Protein AF-A0A2P4SCF8-F1 (afdb_monomer_lite)

pLDDT: mean 94.87, std 7.41, range [36.19, 98.69]

InterPro domains:
  IPR018556 SPIN90/Ldb17, leucine-rich domain [PF09431] (3-110)
  IPR030125 SPIN90/Ldb17 [PTHR13357] (1-145)

Organism: Bambusicola thoracicus (NCBI:txid9083)

Sequence (149 aa):
MTTISKHSNVKTFTEKLLLLLNRGDDPVCIFKHQPQPPHSVLKFLQDIFASKDTASIFYHTDMMVLIDILVRQIADLSPGDKLRMEYLSLMHAIIRSTPYLQHQHRLSDLQGILQRILGEEEEEQQCQMDKLIILEIYKEFPEISPGTS

Secondary structure (DSSP, 8-state):
-TTGGG-TT-HHHHHHHHHHHHHT--TT--S--SSPPPPHHHHHHHHHTTSHHHHTTS-HHHHHHHHHHHHHHHHHSPTT-HHHHHHHHHHHHHHHHS-HHHH-TTHHHHHHHHHHHHT-----HHHHHHHHHHHHHHHH-TTTSPP--

Radius of gyration: 15.56 Å; chains: 1; bounding box: 49×24×41 Å

Foldseek 3Di:
DVVLLVLPPCVVVLVVLLVCLLVVDQPVQPDPDPPDDPRPSLVVLLVQLQALSSVVSQDPVSVLSLVVSLLVVLQPDDPPDQCNLSSLSSVLSCVVRDPCVVVCRCLVSLLVSLVVLCPDPDPDPSSVSSVVSSVVSCVVPVVSHDPPD

Structure (mmCIF, N/CA/C/O backbone):
data_AF-A0A2P4SCF8-F1
#
_entry.id   AF-A0A2P4SCF8-F1
#
loop_
_atom_site.group_PDB
_atom_site.id
_atom_site.type_symbol
_atom_site.label_atom_id
_atom_site.label_alt_id
_atom_site.label_comp_id
_atom_site.label_asym_id
_atom_site.label_entity_id
_atom_site.label_seq_id
_atom_site.pdbx_PDB_ins_code
_atom_site.Cartn_x
_atom_site.Cartn_y
_atom_site.Cartn_z
_atom_site.occupancy
_atom_site.B_iso_or_equiv
_atom_site.auth_seq_id
_atom_site.auth_comp_id
_atom_site.auth_asym_id
_atom_site.auth_atom_id
_atom_site.pdbx_PDB_model_num
ATOM 1 N N . MET A 1 1 ? 13.506 7.903 -9.316 1.00 91.69 1 MET A N 1
ATOM 2 C CA . MET A 1 1 ? 12.302 7.535 -10.096 1.00 91.69 1 MET A CA 1
ATOM 3 C C . MET A 1 1 ? 12.446 7.756 -11.607 1.00 91.69 1 MET A C 1
ATOM 5 O O . MET A 1 1 ? 11.960 6.924 -12.358 1.00 91.69 1 MET A O 1
ATOM 9 N N . THR A 1 2 ? 13.206 8.754 -12.082 1.00 90.19 2 THR A N 1
ATOM 10 C CA . THR A 1 2 ? 13.432 9.043 -13.524 1.00 90.19 2 THR A CA 1
ATOM 11 C C . THR A 1 2 ? 13.924 7.866 -14.379 1.00 90.19 2 THR A C 1
ATOM 13 O O . THR A 1 2 ? 13.659 7.815 -15.574 1.00 90.19 2 THR A O 1
ATOM 16 N N . THR A 1 3 ? 14.673 6.918 -13.811 1.00 91.38 3 THR A N 1
ATOM 17 C CA . THR A 1 3 ? 15.105 5.718 -14.551 1.00 91.38 3 THR A CA 1
ATOM 18 C C . THR A 1 3 ? 13.963 4.721 -14.731 1.00 91.38 3 THR A C 1
ATOM 20 O O . THR A 1 3 ? 13.835 4.131 -15.798 1.00 91.38 3 THR A O 1
ATOM 23 N N . ILE A 1 4 ? 13.115 4.564 -13.712 1.00 88.88 4 ILE A N 1
ATOM 24 C CA . ILE A 1 4 ? 11.980 3.634 -13.729 1.00 88.88 4 ILE A CA 1
ATOM 25 C C . ILE A 1 4 ? 10.945 4.072 -14.764 1.00 88.88 4 ILE A C 1
ATOM 27 O O . ILE A 1 4 ? 10.451 3.235 -15.512 1.00 88.88 4 ILE A O 1
ATOM 31 N N . SER A 1 5 ? 10.695 5.379 -14.894 1.00 88.38 5 SER A N 1
ATOM 32 C CA . SER A 1 5 ? 9.758 5.913 -15.892 1.00 88.38 5 SER A CA 1
ATOM 33 C C . SER A 1 5 ? 10.190 5.682 -17.347 1.00 88.38 5 SER A C 1
ATOM 35 O O . SER A 1 5 ? 9.385 5.862 -18.251 1.00 88.38 5 SER A O 1
ATOM 37 N N . LYS A 1 6 ? 11.427 5.227 -17.600 1.00 91.12 6 LYS A N 1
ATOM 38 C CA . LYS A 1 6 ? 11.873 4.794 -18.937 1.00 91.12 6 LYS A CA 1
ATOM 39 C C . LYS A 1 6 ? 11.444 3.367 -19.294 1.00 91.12 6 LYS A C 1
ATOM 41 O O . LYS A 1 6 ? 11.686 2.951 -20.421 1.00 91.12 6 LYS A O 1
ATOM 46 N N . HIS A 1 7 ? 10.887 2.607 -18.344 1.00 88.81 7 HIS A N 1
ATOM 47 C CA . HIS A 1 7 ? 10.345 1.248 -18.534 1.00 88.81 7 HIS A CA 1
ATOM 48 C C . HIS A 1 7 ? 11.342 0.213 -19.094 1.00 88.81 7 HIS A C 1
ATOM 50 O O . HIS A 1 7 ? 10.961 -0.861 -19.554 1.00 88.81 7 HIS A O 1
ATOM 56 N N . SER A 1 8 ? 12.644 0.492 -19.031 1.00 87.00 8 SER A N 1
ATOM 57 C CA . SER A 1 8 ? 13.676 -0.412 -19.545 1.00 87.00 8 SER A CA 1
ATOM 58 C C . SER A 1 8 ? 14.007 -1.502 -18.523 1.00 87.00 8 SER A C 1
ATOM 60 O O . SER A 1 8 ? 14.424 -1.198 -17.407 1.00 87.00 8 SER A O 1
ATOM 62 N N . ASN A 1 9 ? 13.843 -2.773 -18.911 1.00 88.81 9 ASN A N 1
ATOM 63 C CA . ASN A 1 9 ? 14.211 -3.960 -18.123 1.00 88.81 9 ASN A CA 1
ATOM 64 C C . ASN A 1 9 ? 13.570 -4.046 -16.718 1.00 88.81 9 ASN A C 1
ATOM 66 O O . ASN A 1 9 ? 14.169 -4.581 -15.786 1.00 88.81 9 ASN A O 1
ATOM 70 N N . VAL A 1 10 ? 12.338 -3.550 -16.558 1.00 92.50 10 VAL A N 1
ATOM 71 C CA . VAL A 1 10 ? 11.661 -3.451 -15.247 1.00 92.50 10 VAL A CA 1
ATOM 72 C C . VAL A 1 10 ? 10.944 -4.727 -14.786 1.00 92.50 10 VAL A C 1
ATOM 74 O O . VAL A 1 10 ? 10.648 -4.848 -13.605 1.00 92.50 10 VAL A O 1
ATOM 77 N N . LYS A 1 11 ? 10.713 -5.712 -15.666 1.00 91.00 11 LYS A N 1
ATOM 78 C CA . LYS A 1 11 ? 9.912 -6.913 -15.344 1.00 91.00 11 LYS A CA 1
ATOM 79 C C . LYS A 1 11 ? 10.473 -7.729 -14.172 1.00 91.00 11 LYS A C 1
ATOM 81 O O . LYS A 1 11 ? 9.818 -7.922 -13.160 1.00 91.00 11 LYS A O 1
ATOM 86 N N . THR A 1 12 ? 11.716 -8.194 -14.275 1.00 94.38 12 THR A N 1
ATOM 87 C CA . THR A 1 12 ? 12.333 -8.979 -13.188 1.00 94.38 12 THR A CA 1
ATOM 88 C C . THR A 1 12 ? 12.506 -8.146 -11.915 1.00 94.38 12 THR A C 1
ATOM 90 O O . THR A 1 12 ? 12.571 -8.681 -10.809 1.00 94.38 12 THR A O 1
ATOM 93 N N . PHE A 1 13 ? 12.592 -6.825 -12.061 1.00 94.62 13 PHE A N 1
ATOM 94 C CA . PHE A 1 13 ? 12.687 -5.912 -10.937 1.00 94.62 13 PHE A CA 1
ATOM 95 C C . PHE A 1 13 ? 11.371 -5.843 -10.147 1.00 94.62 13 PHE A C 1
ATOM 97 O O . PHE A 1 13 ? 11.404 -6.022 -8.930 1.00 94.62 13 PHE A O 1
ATOM 104 N N . THR A 1 14 ? 10.223 -5.682 -10.813 1.00 95.44 14 THR A N 1
ATOM 105 C CA . THR A 1 14 ? 8.905 -5.688 -10.154 1.00 95.44 14 THR A CA 1
ATOM 106 C C . THR A 1 14 ? 8.606 -7.037 -9.503 1.00 95.44 14 THR A C 1
ATOM 108 O O . THR A 1 14 ? 8.215 -7.068 -8.339 1.00 95.44 14 THR A O 1
ATOM 111 N N . GLU A 1 15 ? 8.905 -8.152 -10.178 1.00 95.31 15 GLU A N 1
ATOM 112 C CA . GLU A 1 15 ? 8.763 -9.506 -9.616 1.00 95.31 15 GLU A CA 1
ATOM 113 C C . GLU A 1 15 ? 9.564 -9.672 -8.310 1.00 95.31 15 GLU A C 1
ATOM 115 O O . GLU A 1 15 ? 9.066 -10.206 -7.317 1.00 95.31 15 GLU A O 1
ATOM 120 N N . LYS A 1 16 ? 10.808 -9.173 -8.268 1.00 96.56 16 LYS A N 1
ATOM 121 C CA . LYS A 1 16 ? 11.643 -9.229 -7.057 1.00 96.56 16 LYS A CA 1
ATOM 122 C C . LYS A 1 16 ? 11.138 -8.318 -5.942 1.00 96.56 16 LYS A C 1
ATOM 124 O O . LYS A 1 16 ? 11.243 -8.705 -4.780 1.00 96.56 16 LYS A O 1
ATOM 129 N N . LEU A 1 17 ? 10.583 -7.150 -6.268 1.00 96.56 17 LEU A N 1
ATOM 130 C CA . LEU A 1 17 ? 9.952 -6.285 -5.269 1.00 96.56 17 LEU A CA 1
ATOM 131 C C . LEU A 1 17 ? 8.751 -6.976 -4.615 1.00 96.56 17 LEU A C 1
ATOM 133 O O . LEU A 1 17 ? 8.636 -6.938 -3.393 1.00 96.56 17 LEU A O 1
ATOM 137 N N . LEU A 1 18 ? 7.913 -7.668 -5.395 1.00 96.81 18 LEU A N 1
ATOM 138 C CA . LEU A 1 18 ? 6.792 -8.443 -4.853 1.00 96.81 18 LEU A CA 1
ATOM 139 C C . LEU A 1 18 ? 7.263 -9.579 -3.942 1.00 96.81 18 LEU A C 1
ATOM 141 O O . LEU A 1 18 ? 6.684 -9.793 -2.879 1.00 96.81 18 LEU A O 1
ATOM 145 N N . LEU A 1 19 ? 8.340 -10.279 -4.315 1.00 97.19 19 LEU A N 1
ATOM 146 C CA . LEU A 1 19 ? 8.928 -11.322 -3.470 1.00 97.19 19 LEU A CA 1
ATOM 147 C C . LEU A 1 19 ? 9.424 -10.772 -2.127 1.00 97.19 19 LEU A C 1
ATOM 149 O O . LEU A 1 19 ? 9.204 -11.411 -1.100 1.00 97.19 19 LEU A O 1
ATOM 153 N N . LEU A 1 20 ? 10.086 -9.610 -2.130 1.00 97.56 20 LEU A N 1
ATOM 154 C CA . LEU A 1 20 ? 10.554 -8.956 -0.905 1.00 97.56 20 LEU A CA 1
ATOM 155 C C . LEU A 1 20 ? 9.381 -8.502 -0.035 1.00 97.56 20 LEU A C 1
ATOM 157 O O . LEU A 1 20 ? 9.345 -8.814 1.152 1.00 97.56 20 LEU A O 1
ATOM 161 N N . LEU A 1 21 ? 8.387 -7.847 -0.639 1.00 97.00 21 LEU A N 1
ATOM 162 C CA . LEU A 1 21 ? 7.191 -7.398 0.067 1.00 97.00 21 LEU A CA 1
ATOM 163 C C . LEU A 1 21 ? 6.428 -8.570 0.697 1.00 97.00 21 LEU A C 1
ATOM 165 O O . LEU A 1 21 ? 5.990 -8.483 1.839 1.00 97.00 21 LEU A O 1
ATOM 169 N N . ASN A 1 22 ? 6.301 -9.692 -0.017 1.00 96.50 22 ASN A N 1
ATOM 170 C CA . ASN A 1 22 ? 5.607 -10.866 0.504 1.00 96.50 22 ASN A CA 1
ATOM 171 C C . ASN A 1 22 ? 6.320 -11.489 1.715 1.00 96.50 22 ASN A C 1
ATOM 173 O O . ASN A 1 22 ? 5.653 -12.051 2.581 1.00 96.50 22 ASN A O 1
ATOM 177 N N . ARG A 1 23 ? 7.655 -11.390 1.782 1.00 95.69 23 ARG A N 1
ATOM 178 C CA . ARG A 1 23 ? 8.442 -11.846 2.939 1.00 95.69 23 ARG A CA 1
ATOM 179 C C . ARG A 1 23 ? 8.361 -10.891 4.127 1.00 95.69 23 ARG A C 1
ATOM 181 O O . ARG A 1 23 ? 8.530 -11.342 5.250 1.00 95.69 23 ARG A O 1
ATOM 188 N N . GLY A 1 24 ? 8.097 -9.606 3.884 1.00 92.19 24 GLY A N 1
ATOM 189 C CA . GLY A 1 24 ? 8.133 -8.569 4.918 1.00 92.19 24 GLY A CA 1
ATOM 190 C C . GLY A 1 24 ? 9.549 -8.220 5.392 1.00 92.19 24 GLY A C 1
ATOM 191 O O . GLY A 1 24 ? 9.698 -7.555 6.411 1.00 92.19 24 GLY A O 1
ATOM 192 N N . ASP A 1 25 ? 10.580 -8.672 4.669 1.00 89.12 25 ASP A N 1
ATOM 193 C CA . ASP A 1 25 ? 11.979 -8.414 5.003 1.00 89.12 25 ASP A CA 1
ATOM 194 C C . ASP A 1 25 ? 12.441 -7.067 4.425 1.00 89.12 25 ASP A C 1
ATOM 196 O O . ASP A 1 25 ? 12.187 -6.755 3.255 1.00 89.12 25 ASP A O 1
ATOM 200 N N . ASP A 1 26 ? 13.228 -6.316 5.201 1.00 95.38 26 ASP A N 1
ATOM 201 C CA . ASP A 1 26 ? 13.975 -5.159 4.706 1.00 95.38 26 ASP A CA 1
ATOM 202 C C . ASP A 1 26 ? 15.446 -5.539 4.438 1.00 95.38 26 ASP A C 1
ATOM 204 O O . ASP A 1 26 ? 16.251 -5.596 5.373 1.00 95.38 26 ASP A O 1
ATOM 208 N N . PRO A 1 27 ? 15.849 -5.755 3.170 1.00 95.81 27 PRO A N 1
ATOM 209 C CA . PRO A 1 27 ? 17.217 -6.150 2.841 1.00 95.81 27 PRO A CA 1
ATOM 210 C C . PRO A 1 27 ? 18.245 -5.022 3.029 1.00 95.81 27 PRO A C 1
ATOM 212 O O . PRO A 1 27 ? 19.446 -5.280 2.960 1.00 95.81 27 PRO A O 1
ATOM 215 N N . VAL A 1 28 ? 17.805 -3.776 3.228 1.00 96.31 28 VAL A N 1
ATOM 216 C CA . VAL A 1 28 ? 18.680 -2.612 3.438 1.00 96.31 28 VAL A CA 1
ATOM 217 C C . VAL A 1 28 ? 18.953 -2.390 4.928 1.00 96.31 28 VAL A C 1
ATOM 219 O O . VAL A 1 28 ? 20.004 -1.859 5.297 1.00 96.31 28 VAL A O 1
ATOM 222 N N . CYS A 1 29 ? 18.058 -2.852 5.801 1.00 93.25 29 CYS A N 1
ATOM 223 C CA . CYS A 1 29 ? 18.172 -2.736 7.252 1.00 93.25 29 CYS A CA 1
ATOM 224 C C . CYS A 1 29 ? 19.154 -3.771 7.854 1.00 93.25 29 CYS A C 1
ATOM 226 O O . CYS A 1 29 ? 18.784 -4.647 8.634 1.00 93.25 29 CYS A O 1
ATOM 228 N N . ILE A 1 30 ? 20.439 -3.674 7.499 1.00 93.38 30 ILE A N 1
ATOM 229 C CA . ILE A 1 30 ? 21.484 -4.621 7.939 1.00 93.38 30 ILE A CA 1
AT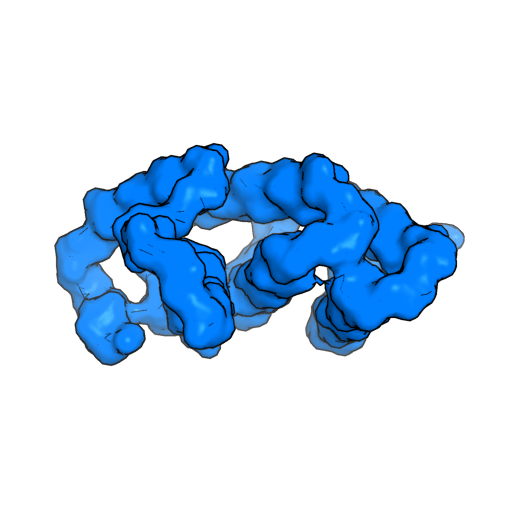OM 230 C C . ILE A 1 30 ? 22.012 -4.278 9.342 1.00 93.38 30 ILE A C 1
ATOM 232 O O . ILE A 1 30 ? 22.328 -5.166 10.137 1.00 93.38 30 ILE A O 1
ATOM 236 N N . PHE A 1 31 ? 22.116 -2.987 9.664 1.00 92.56 31 PHE A N 1
ATOM 237 C CA . PHE A 1 31 ? 22.708 -2.509 10.913 1.00 92.56 31 PHE A CA 1
ATOM 238 C C . PHE A 1 31 ? 21.654 -1.968 11.882 1.00 92.56 31 PHE A C 1
ATOM 240 O O . PHE A 1 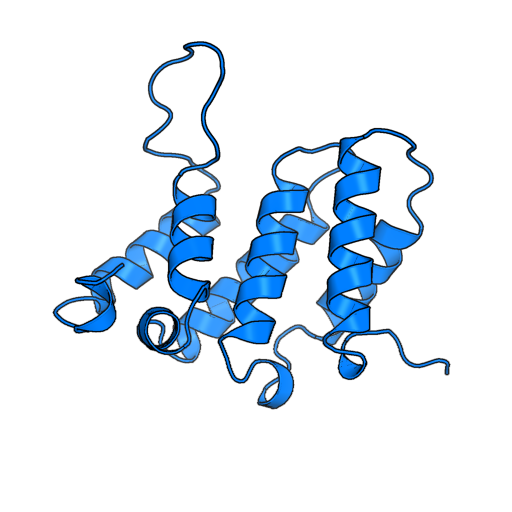31 ? 20.713 -1.280 11.496 1.00 92.56 31 PHE A O 1
ATOM 247 N N . LYS A 1 32 ? 21.859 -2.200 13.183 1.00 91.25 32 LYS A N 1
ATOM 248 C CA . LYS A 1 32 ? 20.935 -1.783 14.255 1.00 91.25 32 LYS A CA 1
ATOM 249 C C . LYS A 1 32 ? 21.195 -0.360 14.777 1.00 91.25 32 LYS A C 1
ATOM 251 O O . LYS A 1 32 ? 20.975 -0.080 15.954 1.00 91.25 32 LYS A O 1
ATOM 256 N N . HIS A 1 33 ? 21.704 0.532 13.926 1.00 92.69 33 HIS A N 1
ATOM 257 C CA . HIS A 1 33 ? 21.969 1.922 14.307 1.00 92.69 33 HIS A CA 1
ATOM 258 C C . HIS A 1 33 ? 20.667 2.681 14.577 1.00 92.69 33 HIS A C 1
ATOM 260 O O . HIS A 1 33 ? 19.635 2.382 13.983 1.00 92.69 33 HIS A O 1
ATOM 266 N N . GLN A 1 34 ? 20.706 3.648 15.491 1.00 92.25 34 GLN A N 1
ATOM 267 C CA . GLN A 1 34 ? 19.550 4.484 15.808 1.00 92.25 34 GLN A CA 1
ATOM 268 C C . GLN A 1 34 ? 19.789 5.924 15.329 1.00 92.25 34 GLN A C 1
ATOM 270 O O . GLN A 1 34 ? 20.910 6.416 15.486 1.00 92.25 34 GLN A O 1
ATOM 275 N N . PRO A 1 35 ? 18.760 6.603 14.785 1.00 89.81 35 PRO A N 1
ATOM 276 C CA . PRO A 1 35 ? 17.406 6.093 14.531 1.00 89.81 35 PRO A CA 1
ATOM 277 C C . PRO A 1 35 ? 17.354 5.110 13.348 1.00 89.81 35 PRO A C 1
ATOM 279 O O . PRO A 1 35 ? 18.115 5.239 12.390 1.00 89.81 35 PRO A O 1
ATOM 282 N N . GLN A 1 36 ? 16.448 4.133 13.418 1.00 90.62 36 GLN A N 1
ATOM 283 C CA . GLN A 1 36 ? 16.187 3.222 12.300 1.00 90.62 36 GLN A CA 1
ATOM 284 C C . GLN A 1 36 ? 15.504 3.967 11.138 1.00 90.62 36 GLN A C 1
ATOM 286 O O . GLN A 1 36 ? 14.560 4.723 11.388 1.00 90.62 36 GLN A O 1
ATOM 291 N N . PRO A 1 37 ? 15.962 3.788 9.885 1.00 93.00 37 PRO A N 1
ATOM 292 C CA . PRO A 1 37 ? 15.303 4.372 8.720 1.00 93.00 37 PRO A CA 1
ATOM 293 C C . PRO A 1 37 ? 13.951 3.687 8.429 1.00 93.00 37 PRO A C 1
ATOM 295 O O . PRO A 1 37 ? 13.694 2.596 8.942 1.00 93.00 37 PRO A O 1
ATOM 298 N N . PRO A 1 38 ? 13.088 4.295 7.589 1.00 93.81 38 PRO A N 1
ATOM 299 C CA . PRO A 1 38 ? 11.865 3.650 7.110 1.00 93.81 38 PRO A CA 1
ATOM 300 C C . PRO A 1 38 ? 12.155 2.355 6.349 1.00 93.81 38 PRO A C 1
ATOM 302 O O . PRO A 1 38 ? 13.208 2.227 5.719 1.00 93.81 38 PRO A O 1
ATOM 305 N N . HIS A 1 39 ? 11.181 1.441 6.335 1.00 96.69 39 HIS A N 1
ATOM 306 C CA . HIS A 1 39 ? 11.298 0.172 5.622 1.00 96.69 39 HIS A CA 1
ATOM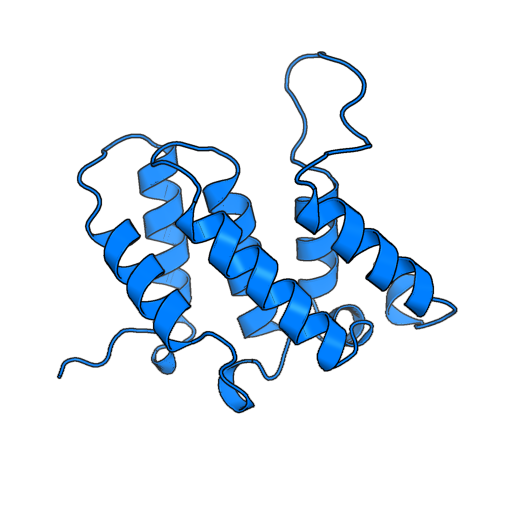 307 C C . HIS A 1 39 ? 11.538 0.415 4.126 1.00 96.69 39 HIS A C 1
ATOM 309 O O . HIS A 1 39 ? 10.678 0.944 3.415 1.00 96.69 39 HIS A O 1
ATOM 315 N N . SER A 1 40 ? 12.693 -0.016 3.620 1.00 97.50 40 SER A N 1
ATOM 316 C CA . SER A 1 40 ? 13.178 0.379 2.294 1.00 97.50 40 SER A CA 1
ATOM 317 C C . SER A 1 40 ? 12.251 -0.060 1.158 1.00 97.50 40 SER A C 1
ATOM 319 O O . SER A 1 40 ? 11.947 0.736 0.273 1.00 97.50 40 SER A O 1
ATOM 321 N N . VAL A 1 41 ? 11.743 -1.297 1.206 1.00 97.94 41 VAL A N 1
ATOM 322 C CA . VAL A 1 41 ? 10.827 -1.846 0.188 1.00 97.94 41 VAL A CA 1
ATOM 323 C C . VAL A 1 41 ? 9.515 -1.062 0.133 1.00 97.94 41 VAL A C 1
ATOM 325 O O . VAL A 1 41 ? 9.101 -0.655 -0.951 1.00 97.94 41 VAL A O 1
ATOM 328 N N . LEU A 1 42 ? 8.886 -0.800 1.284 1.00 97.94 42 LEU A N 1
ATOM 329 C CA . LEU A 1 42 ? 7.644 -0.025 1.365 1.00 97.94 42 LEU A CA 1
ATOM 330 C C . LEU A 1 42 ? 7.855 1.407 0.884 1.00 97.94 42 LEU A C 1
ATOM 332 O O . LEU A 1 42 ? 7.123 1.872 0.011 1.00 97.94 42 LEU A O 1
ATOM 336 N N . LYS A 1 43 ? 8.914 2.067 1.365 1.00 97.69 43 LYS A N 1
ATOM 337 C CA . LYS A 1 43 ? 9.258 3.426 0.943 1.00 97.69 43 LYS A CA 1
ATOM 338 C C . LYS A 1 43 ? 9.483 3.509 -0.566 1.00 97.69 43 LYS A C 1
ATOM 340 O O . LYS A 1 43 ? 9.021 4.452 -1.208 1.00 97.69 43 LYS A O 1
ATOM 345 N N . PHE A 1 44 ? 10.173 2.521 -1.129 1.00 98.06 44 PHE A N 1
ATOM 346 C CA . PHE A 1 44 ? 10.462 2.460 -2.554 1.00 98.06 44 PHE A CA 1
ATOM 347 C C . PHE A 1 44 ? 9.198 2.225 -3.387 1.00 98.06 44 PHE A C 1
ATOM 349 O O . PHE A 1 44 ? 9.004 2.891 -4.400 1.00 98.06 44 PHE A O 1
ATOM 356 N N . LEU A 1 45 ? 8.312 1.322 -2.956 1.00 98.25 45 LEU A N 1
ATOM 357 C CA . LEU A 1 45 ? 7.026 1.099 -3.617 1.00 98.25 45 LEU A CA 1
ATOM 358 C C . LEU A 1 45 ? 6.146 2.352 -3.564 1.00 98.25 45 LEU A C 1
ATOM 360 O O . LEU A 1 45 ? 5.587 2.726 -4.590 1.00 98.25 45 LEU A O 1
ATOM 364 N N . GLN A 1 46 ? 6.083 3.056 -2.431 1.00 98.06 46 GLN A N 1
ATOM 365 C CA . GLN A 1 46 ? 5.362 4.332 -2.342 1.00 98.06 46 GLN A CA 1
ATOM 366 C C . GLN A 1 46 ? 5.888 5.354 -3.363 1.00 98.06 46 GLN A C 1
ATOM 368 O O . GLN A 1 46 ? 5.093 6.035 -4.004 1.00 98.06 46 GLN A O 1
ATOM 373 N N . ASP A 1 47 ? 7.207 5.422 -3.583 1.00 97.88 47 ASP A N 1
ATOM 374 C CA . ASP A 1 47 ? 7.783 6.300 -4.611 1.00 97.88 47 ASP A CA 1
ATOM 375 C C . ASP A 1 47 ? 7.437 5.855 -6.041 1.00 97.88 47 ASP A C 1
ATOM 377 O O . ASP A 1 47 ? 7.268 6.701 -6.922 1.00 97.88 47 ASP A O 1
ATOM 381 N N . ILE A 1 48 ? 7.300 4.547 -6.294 1.00 97.88 48 ILE A N 1
ATOM 382 C CA . ILE A 1 48 ? 6.813 4.041 -7.587 1.00 97.88 48 ILE A CA 1
ATOM 383 C C . ILE A 1 48 ? 5.350 4.443 -7.803 1.00 97.88 48 ILE A C 1
ATOM 385 O O . ILE A 1 48 ? 4.999 4.897 -8.890 1.00 97.88 48 ILE A O 1
ATOM 389 N N . PHE A 1 49 ? 4.500 4.328 -6.785 1.00 98.38 49 PHE A N 1
ATOM 390 C CA . PHE A 1 49 ? 3.080 4.685 -6.877 1.00 98.38 49 PHE A CA 1
ATOM 391 C C . PHE A 1 49 ? 2.803 6.181 -6.650 1.00 98.38 49 PHE A C 1
ATOM 393 O O . PHE A 1 49 ? 1.653 6.610 -6.660 1.00 98.38 49 PHE A O 1
ATOM 400 N N . ALA A 1 50 ? 3.840 7.014 -6.524 1.00 97.00 50 ALA A N 1
ATOM 401 C CA . ALA A 1 50 ? 3.689 8.467 -6.461 1.00 97.00 50 ALA A CA 1
ATOM 402 C C . ALA A 1 50 ? 3.289 9.093 -7.815 1.00 97.00 50 ALA A C 1
ATOM 404 O O . ALA A 1 50 ? 2.844 10.239 -7.855 1.00 97.00 50 ALA A O 1
ATOM 405 N N . SER A 1 51 ? 3.434 8.367 -8.933 1.00 96.88 51 SER A N 1
ATOM 406 C CA . SER A 1 51 ? 3.017 8.826 -10.264 1.00 96.88 51 SER A CA 1
ATOM 407 C C . SER A 1 51 ? 2.495 7.680 -11.130 1.00 96.88 51 SER A C 1
ATOM 409 O O . SER A 1 51 ? 2.956 6.545 -11.013 1.00 96.88 51 SER A O 1
ATOM 411 N N . LYS A 1 52 ? 1.571 7.984 -12.049 1.00 96.44 52 LYS A N 1
ATOM 412 C CA . LYS A 1 52 ? 1.032 7.005 -13.011 1.00 96.44 52 LYS A CA 1
ATOM 413 C C . LYS A 1 52 ? 2.125 6.433 -13.925 1.00 96.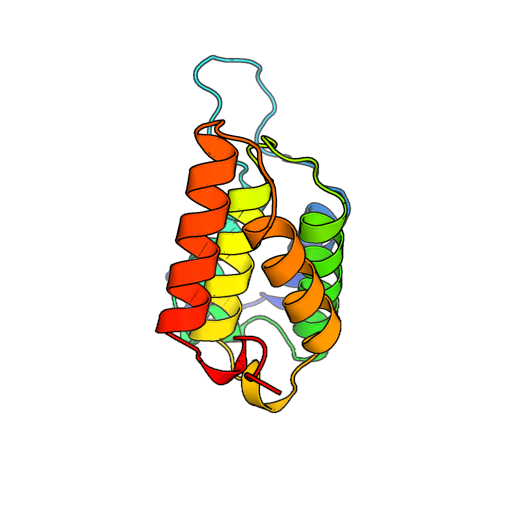44 52 LYS A C 1
ATOM 415 O O . LYS A 1 52 ? 2.126 5.239 -14.222 1.00 96.44 52 LYS A O 1
ATOM 420 N N . ASP A 1 53 ? 3.094 7.262 -14.312 1.00 95.44 53 ASP A N 1
ATOM 421 C CA . ASP A 1 53 ? 4.194 6.872 -15.203 1.00 95.44 53 ASP A CA 1
ATOM 422 C C . ASP A 1 53 ? 5.080 5.791 -14.583 1.00 95.44 53 ASP A C 1
ATOM 424 O O . ASP A 1 53 ? 5.476 4.843 -15.257 1.00 95.44 53 ASP A O 1
ATOM 428 N N . THR A 1 54 ? 5.380 5.901 -13.289 1.00 96.69 54 THR A N 1
ATOM 429 C CA . THR A 1 54 ? 6.157 4.885 -12.574 1.00 96.69 54 THR A CA 1
ATOM 430 C C . THR A 1 54 ? 5.300 3.711 -12.124 1.00 96.69 54 THR A C 1
ATOM 432 O O . THR A 1 54 ? 5.782 2.588 -12.190 1.00 96.69 54 THR A O 1
ATOM 435 N N . ALA A 1 55 ? 4.035 3.921 -11.752 1.00 97.06 55 ALA A N 1
ATOM 436 C CA . ALA A 1 55 ? 3.119 2.839 -11.388 1.00 97.06 55 ALA A CA 1
ATOM 437 C C . ALA A 1 55 ? 2.874 1.859 -12.550 1.00 97.06 55 ALA A C 1
ATOM 439 O O . ALA A 1 55 ? 2.759 0.654 -12.338 1.00 97.06 55 ALA A O 1
ATOM 440 N N . SER A 1 56 ? 2.8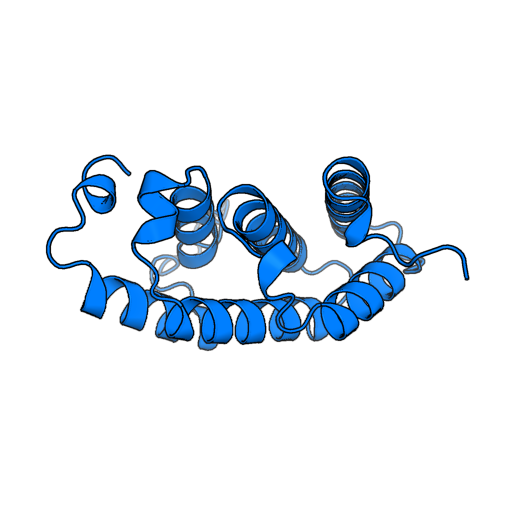67 2.363 -13.788 1.00 95.12 56 SER A N 1
ATOM 441 C CA . SER A 1 56 ? 2.618 1.567 -15.000 1.00 95.12 56 SER A CA 1
ATOM 442 C C . SER A 1 56 ? 3.688 0.515 -15.336 1.00 95.12 56 SER A C 1
ATOM 444 O O . SER A 1 56 ? 3.496 -0.253 -16.275 1.00 95.12 56 SER A O 1
ATOM 446 N N . ILE A 1 57 ? 4.784 0.423 -14.569 1.00 95.62 57 ILE A N 1
ATOM 447 C CA . ILE A 1 57 ? 5.744 -0.688 -14.695 1.00 95.62 57 ILE A CA 1
ATOM 448 C C . ILE A 1 57 ? 5.177 -2.025 -14.198 1.00 95.62 57 ILE A C 1
ATOM 450 O O . ILE A 1 57 ? 5.702 -3.077 -14.560 1.00 95.62 57 ILE A O 1
ATOM 454 N N . PHE A 1 58 ? 4.157 -1.990 -13.333 1.00 96.19 58 PHE A N 1
ATOM 455 C CA . PHE A 1 58 ? 3.495 -3.187 -12.832 1.00 96.19 58 PHE A CA 1
ATOM 456 C C . PHE A 1 58 ? 2.431 -3.648 -13.827 1.00 96.19 58 PHE A C 1
ATOM 458 O O . PHE A 1 58 ? 1.524 -2.896 -14.189 1.00 96.19 58 PHE A O 1
ATOM 465 N N . TYR A 1 59 ? 2.518 -4.909 -14.246 1.00 93.19 59 TYR A N 1
ATOM 466 C CA . TYR A 1 59 ? 1.479 -5.525 -15.064 1.00 93.19 59 TYR A CA 1
ATOM 467 C C . TYR A 1 59 ? 0.218 -5.794 -14.237 1.00 93.19 59 TYR A C 1
ATOM 469 O O . TYR A 1 59 ? 0.261 -5.870 -13.012 1.00 93.19 59 TYR A O 1
ATOM 477 N N . HIS A 1 60 ? -0.917 -5.997 -14.911 1.00 93.12 60 HIS A N 1
ATOM 478 C CA . HIS A 1 60 ? -2.200 -6.223 -14.240 1.00 93.12 60 HIS A CA 1
ATOM 479 C C . HIS A 1 60 ? -2.151 -7.382 -13.228 1.00 93.12 60 HIS A C 1
ATOM 481 O O . HIS A 1 60 ? -2.590 -7.221 -12.094 1.00 93.12 60 HIS A O 1
ATOM 487 N N . THR A 1 61 ? -1.563 -8.524 -13.594 1.00 95.06 61 THR A N 1
ATOM 488 C CA . THR A 1 61 ? -1.423 -9.672 -12.681 1.00 95.06 61 THR A CA 1
ATOM 489 C C . THR A 1 61 ? -0.541 -9.347 -11.475 1.00 95.06 61 THR A C 1
ATOM 491 O O . THR A 1 61 ? -0.907 -9.682 -10.351 1.00 95.06 61 THR A O 1
ATOM 494 N N . ASP A 1 62 ? 0.571 -8.640 -11.688 1.00 96.50 62 ASP A N 1
ATOM 495 C CA . ASP A 1 62 ? 1.473 -8.212 -10.613 1.00 96.50 62 ASP A CA 1
ATOM 496 C C . ASP A 1 62 ? 0.765 -7.254 -9.644 1.00 96.50 62 ASP A C 1
ATOM 498 O O . ASP A 1 62 ? 0.960 -7.341 -8.434 1.00 96.50 62 ASP A O 1
ATOM 502 N N . MET A 1 63 ? -0.106 -6.382 -10.165 1.00 97.56 63 MET A N 1
ATOM 503 C CA . MET A 1 63 ? -0.939 -5.496 -9.350 1.00 97.56 63 MET A CA 1
ATOM 504 C C . MET A 1 63 ? -1.919 -6.267 -8.466 1.00 97.56 63 MET A C 1
ATOM 506 O O . MET A 1 63 ?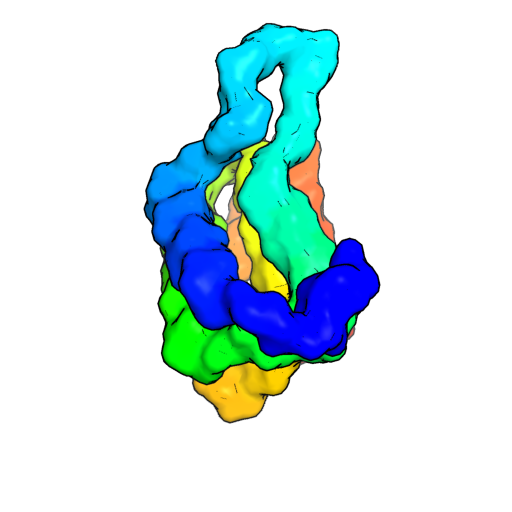 -2.085 -5.899 -7.306 1.00 97.56 63 MET A O 1
ATOM 510 N N . MET A 1 64 ? -2.552 -7.332 -8.971 1.00 97.88 64 MET A N 1
ATOM 511 C CA . MET A 1 64 ? -3.466 -8.137 -8.149 1.00 97.88 64 MET A CA 1
ATOM 512 C C . MET A 1 64 ? -2.711 -8.800 -6.994 1.00 97.88 64 MET A C 1
ATOM 514 O O . MET A 1 64 ? -3.139 -8.701 -5.848 1.00 97.88 64 MET A O 1
ATOM 518 N N . VAL A 1 65 ? -1.538 -9.378 -7.283 1.00 98.19 65 VAL A N 1
ATOM 519 C CA . VAL A 1 65 ? -0.664 -9.993 -6.270 1.00 98.19 65 VAL A CA 1
ATOM 520 C C . VAL A 1 65 ? -0.194 -8.963 -5.244 1.00 98.19 65 VAL A C 1
ATOM 522 O O . VAL A 1 65 ? -0.204 -9.242 -4.047 1.00 98.19 65 VAL A O 1
ATOM 525 N N . LEU A 1 66 ? 0.194 -7.765 -5.689 1.00 98.38 66 LEU A N 1
ATOM 526 C CA . LEU A 1 66 ? 0.560 -6.671 -4.796 1.00 98.38 66 LEU A CA 1
ATOM 527 C C . LEU A 1 66 ? -0.588 -6.338 -3.841 1.00 98.38 66 LEU A C 1
ATOM 529 O O . LEU A 1 66 ? -0.385 -6.326 -2.631 1.00 98.38 66 LEU A O 1
ATOM 533 N N . ILE A 1 67 ? -1.790 -6.114 -4.372 1.00 98.62 67 ILE A N 1
ATOM 534 C CA . ILE A 1 67 ? -2.975 -5.778 -3.575 1.00 98.62 67 ILE A CA 1
ATOM 535 C C . ILE A 1 67 ? -3.316 -6.908 -2.596 1.00 98.62 67 ILE A C 1
ATOM 537 O O . ILE A 1 67 ? -3.594 -6.622 -1.434 1.00 98.62 67 ILE A O 1
ATOM 541 N N . ASP A 1 68 ? -3.225 -8.176 -3.011 1.00 98.62 68 ASP A N 1
ATOM 542 C CA . ASP A 1 68 ? -3.426 -9.322 -2.115 1.00 98.62 68 ASP A CA 1
ATOM 543 C C . ASP A 1 68 ? -2.449 -9.304 -0.931 1.00 98.62 68 ASP A C 1
ATOM 545 O O . ASP A 1 68 ? -2.853 -9.552 0.208 1.00 98.62 68 ASP A O 1
ATOM 549 N N . ILE A 1 69 ? -1.174 -8.976 -1.176 1.00 98.50 69 ILE A N 1
ATOM 550 C CA . ILE A 1 69 ? -0.174 -8.839 -0.110 1.00 98.50 69 ILE A CA 1
ATOM 551 C C . ILE A 1 69 ? -0.534 -7.670 0.809 1.00 98.50 69 ILE A C 1
ATOM 553 O O . ILE A 1 69 ? -0.527 -7.848 2.022 1.00 98.50 69 ILE A O 1
ATOM 557 N N . LEU A 1 70 ? -0.864 -6.495 0.265 1.00 98.56 70 LEU A N 1
ATOM 558 C CA . LEU A 1 70 ? -1.165 -5.312 1.079 1.00 98.56 70 LEU A CA 1
ATOM 559 C C . LEU A 1 70 ? -2.397 -5.520 1.956 1.00 98.56 70 LEU A C 1
ATOM 561 O O . LEU A 1 70 ? -2.331 -5.272 3.154 1.00 98.56 70 LEU A O 1
ATOM 565 N N . VAL A 1 71 ? -3.494 -6.018 1.384 1.00 98.56 71 VAL A N 1
ATOM 566 C CA . VAL A 1 71 ? -4.735 -6.288 2.123 1.00 98.56 71 VAL A CA 1
ATOM 567 C C . VAL A 1 71 ? -4.476 -7.275 3.259 1.00 98.56 71 VAL A C 1
ATOM 569 O O . VAL A 1 71 ? -4.898 -7.026 4.386 1.00 98.56 71 VAL A O 1
ATOM 572 N N . ARG A 1 72 ? -3.716 -8.347 2.999 1.00 98.44 72 ARG A N 1
ATOM 573 C CA . ARG A 1 72 ? -3.315 -9.307 4.034 1.00 98.44 72 ARG A CA 1
ATOM 574 C C . ARG A 1 72 ? -2.467 -8.650 5.128 1.00 98.44 72 ARG A C 1
ATOM 576 O O . ARG A 1 72 ? -2.783 -8.796 6.299 1.00 98.44 72 ARG A O 1
ATOM 583 N N . GLN A 1 73 ? -1.427 -7.899 4.762 1.00 98.19 73 GLN A N 1
ATOM 584 C CA . GLN A 1 73 ? -0.538 -7.261 5.739 1.00 98.19 73 GLN A CA 1
ATOM 585 C C . GLN A 1 73 ? -1.280 -6.234 6.607 1.00 98.19 73 GLN A C 1
ATOM 587 O O . GLN A 1 73 ? -1.106 -6.222 7.819 1.00 98.19 73 GLN A O 1
ATOM 592 N N . ILE A 1 74 ? -2.163 -5.413 6.029 1.00 98.38 74 ILE A N 1
ATOM 593 C CA . ILE A 1 74 ? -2.969 -4.451 6.802 1.00 98.38 74 ILE A CA 1
ATOM 594 C C . ILE A 1 74 ? -3.915 -5.186 7.767 1.00 98.38 74 ILE A C 1
ATOM 596 O O . ILE A 1 74 ? -4.131 -4.722 8.886 1.00 98.38 74 ILE A O 1
ATOM 600 N N . ALA A 1 75 ? -4.480 -6.325 7.351 1.00 98.06 75 ALA A N 1
ATOM 601 C CA . ALA A 1 75 ? -5.371 -7.120 8.190 1.00 98.06 75 ALA A CA 1
ATOM 602 C C . ALA A 1 75 ? -4.649 -7.792 9.367 1.00 98.06 75 ALA A C 1
ATOM 604 O O . ALA A 1 75 ? -5.193 -7.785 10.471 1.00 98.06 75 ALA A O 1
ATOM 605 N N . ASP A 1 76 ? -3.466 -8.359 9.115 1.00 97.31 76 ASP A N 1
ATOM 606 C CA . ASP A 1 76 ? -2.712 -9.189 10.063 1.00 97.31 76 ASP A CA 1
ATOM 607 C C . ASP A 1 76 ? -1.935 -8.359 11.104 1.00 97.31 76 ASP A C 1
ATOM 609 O O . ASP A 1 76 ? -1.615 -8.866 12.180 1.00 97.31 76 ASP A O 1
ATOM 613 N N . LEU A 1 77 ? -1.613 -7.095 10.800 1.00 97.12 77 LEU A N 1
ATOM 614 C CA . LEU A 1 77 ? -0.860 -6.222 11.703 1.00 97.12 77 LEU A CA 1
ATOM 615 C C . LEU A 1 77 ? -1.721 -5.698 12.862 1.00 97.12 77 LEU A C 1
ATOM 617 O O . LEU A 1 77 ? -2.802 -5.128 12.671 1.00 97.12 77 LEU A O 1
ATOM 621 N N . SER A 1 78 ? -1.185 -5.843 14.074 1.00 95.38 78 SER A N 1
ATOM 622 C CA . SER A 1 78 ? -1.802 -5.369 15.313 1.00 95.38 78 SER A CA 1
ATOM 623 C C . SER A 1 78 ? -1.921 -3.838 15.368 1.00 95.38 78 SER A C 1
ATOM 625 O O . SER A 1 78 ? -1.107 -3.132 14.760 1.00 95.38 78 SER A O 1
ATOM 627 N N . PRO A 1 79 ? -2.874 -3.307 16.157 1.00 95.69 79 PRO A N 1
ATOM 628 C CA . PRO A 1 79 ? -2.875 -1.901 16.550 1.00 95.69 79 PRO A CA 1
ATOM 629 C C . PRO A 1 79 ? -1.517 -1.479 17.123 1.00 95.69 79 PRO A C 1
ATOM 631 O O . PRO A 1 79 ? -0.892 -2.233 17.868 1.00 95.69 79 PRO A O 1
ATOM 634 N N . GLY A 1 80 ? -1.040 -0.298 16.729 1.00 91.50 80 GLY A N 1
ATOM 635 C CA . GLY A 1 80 ? 0.234 0.265 17.187 1.00 91.50 80 GLY A CA 1
ATOM 636 C C . GLY A 1 80 ? 1.463 -0.159 16.372 1.00 91.50 80 GLY A C 1
ATOM 637 O O . GLY A 1 80 ? 2.535 0.439 16.523 1.00 91.50 80 GLY A O 1
ATOM 638 N N . ASP A 1 81 ? 1.341 -1.141 15.469 1.00 95.69 81 ASP A N 1
ATOM 639 C CA . ASP A 1 81 ? 2.459 -1.536 14.612 1.00 95.69 81 ASP A CA 1
ATOM 640 C C . ASP A 1 81 ? 2.804 -0.427 13.606 1.00 95.69 81 ASP A C 1
ATOM 642 O O . ASP A 1 81 ? 1.997 -0.016 12.770 1.00 95.69 81 ASP A O 1
ATOM 646 N N . LYS A 1 82 ? 4.056 0.037 13.661 1.00 92.56 82 LYS A N 1
ATOM 647 C CA . LYS A 1 82 ? 4.562 1.133 12.826 1.00 92.56 82 LYS A CA 1
ATOM 648 C C . LYS A 1 82 ? 4.522 0.827 11.331 1.00 92.56 82 LYS A C 1
ATOM 650 O O . LYS A 1 82 ? 4.543 1.763 10.542 1.00 92.56 82 LYS A O 1
ATOM 655 N N . LEU A 1 83 ? 4.502 -0.439 10.917 1.00 96.19 83 LEU A N 1
ATOM 656 C CA . LEU A 1 83 ? 4.420 -0.790 9.499 1.00 96.19 83 LEU A CA 1
ATOM 657 C C . LEU A 1 83 ? 3.000 -0.653 8.949 1.00 96.19 83 LEU A C 1
ATOM 659 O O . LEU A 1 83 ? 2.846 -0.465 7.742 1.00 96.19 83 LEU A O 1
ATOM 663 N N . ARG A 1 84 ? 1.961 -0.710 9.792 1.00 97.62 84 ARG A N 1
ATOM 664 C CA . ARG A 1 84 ? 0.568 -0.675 9.324 1.00 97.62 84 ARG A CA 1
ATOM 665 C C . ARG A 1 84 ? 0.260 0.618 8.572 1.00 97.62 84 ARG A C 1
ATOM 667 O O . ARG A 1 84 ? -0.295 0.562 7.473 1.00 97.62 84 ARG A O 1
ATOM 674 N N . MET A 1 85 ? 0.751 1.751 9.074 1.00 96.81 85 MET A N 1
ATOM 675 C CA . MET A 1 85 ? 0.615 3.043 8.398 1.00 96.81 85 MET A CA 1
ATOM 676 C C . MET A 1 85 ? 1.330 3.093 7.040 1.00 96.81 85 MET A C 1
ATOM 678 O O . MET A 1 85 ? 0.850 3.736 6.106 1.00 96.81 85 MET A O 1
ATOM 682 N N . GLU A 1 86 ? 2.462 2.399 6.896 1.00 97.69 86 GLU A N 1
ATOM 683 C CA . GLU A 1 86 ? 3.236 2.348 5.651 1.00 97.69 86 GLU A CA 1
ATOM 684 C C . GLU A 1 86 ? 2.506 1.523 4.581 1.00 97.69 86 GLU A C 1
ATOM 686 O O . GLU A 1 86 ? 2.475 1.910 3.407 1.00 97.69 86 GLU A O 1
ATOM 691 N N . TYR A 1 87 ? 1.867 0.419 4.986 1.00 98.56 87 TYR A N 1
ATOM 692 C CA . TYR A 1 87 ? 1.006 -0.384 4.117 1.00 98.56 87 TYR A CA 1
ATOM 693 C C . TYR A 1 87 ? -0.273 0.365 3.718 1.00 98.56 87 TYR A C 1
ATOM 695 O O . TYR A 1 87 ? -0.634 0.357 2.539 1.00 98.56 87 TYR A O 1
ATOM 703 N N . LEU A 1 88 ? -0.926 1.061 4.658 1.00 98.56 88 LEU A N 1
ATOM 704 C CA . LEU A 1 88 ? -2.089 1.915 4.376 1.00 98.56 88 LEU A CA 1
ATOM 705 C C . LEU A 1 88 ? -1.735 3.037 3.390 1.00 98.56 88 LEU A C 1
ATOM 707 O O . LEU A 1 88 ? -2.439 3.239 2.400 1.00 98.56 88 LEU A O 1
ATOM 711 N N . SER A 1 89 ? -0.606 3.715 3.610 1.00 98.31 89 SER A N 1
ATOM 712 C CA . SER A 1 89 ? -0.111 4.777 2.724 1.00 98.31 89 SER A CA 1
ATOM 713 C C . SER A 1 89 ? 0.210 4.252 1.323 1.00 98.31 89 SER A C 1
ATOM 715 O O . SER A 1 89 ? -0.092 4.904 0.322 1.00 98.31 89 SER A O 1
ATOM 717 N N . LEU A 1 90 ? 0.787 3.051 1.227 1.00 98.62 90 LEU A N 1
ATOM 718 C CA . LEU A 1 90 ? 1.038 2.399 -0.055 1.00 98.62 90 LEU A CA 1
ATOM 719 C C . LEU A 1 90 ? -0.269 2.024 -0.769 1.00 98.62 90 LEU A C 1
ATOM 721 O O . LEU A 1 90 ? -0.390 2.259 -1.972 1.00 98.62 90 LEU A O 1
ATOM 725 N N . MET A 1 91 ? -1.267 1.509 -0.046 1.00 98.69 91 MET A N 1
ATOM 726 C CA . MET A 1 91 ? -2.580 1.227 -0.628 1.00 98.69 91 MET A CA 1
ATOM 727 C C . MET A 1 91 ? -3.241 2.509 -1.154 1.00 98.69 91 MET A C 1
ATOM 729 O O . MET A 1 91 ? -3.745 2.527 -2.277 1.00 98.69 91 MET A O 1
ATOM 733 N N . HIS A 1 92 ? -3.161 3.611 -0.401 1.00 98.62 92 HIS A N 1
ATOM 734 C CA . HIS A 1 92 ? -3.640 4.926 -0.839 1.00 98.62 92 HIS A CA 1
ATOM 735 C C . HIS A 1 92 ? -2.953 5.394 -2.128 1.00 98.62 92 HIS A C 1
ATOM 737 O O . HIS A 1 92 ? -3.621 5.815 -3.076 1.00 98.62 92 HIS A O 1
ATOM 743 N N . ALA A 1 93 ? -1.626 5.259 -2.207 1.00 98.50 93 ALA A N 1
ATOM 744 C CA . ALA A 1 93 ? -0.860 5.603 -3.402 1.00 98.50 93 ALA A CA 1
ATOM 745 C C . ALA A 1 93 ? -1.270 4.760 -4.624 1.00 98.50 93 ALA A C 1
ATOM 747 O O . ALA A 1 93 ? -1.387 5.299 -5.728 1.00 98.50 93 ALA A O 1
ATOM 748 N N . ILE A 1 94 ? -1.544 3.463 -4.441 1.00 98.50 94 ILE A N 1
ATOM 749 C CA . ILE A 1 94 ? -2.043 2.578 -5.507 1.00 98.50 94 ILE A CA 1
ATOM 750 C C . ILE A 1 94 ? -3.406 3.043 -6.009 1.00 98.50 94 ILE A C 1
ATOM 752 O O . ILE A 1 94 ? -3.593 3.156 -7.221 1.00 98.50 94 ILE A O 1
ATOM 756 N N . ILE A 1 95 ? -4.340 3.362 -5.110 1.00 98.31 95 ILE A N 1
ATOM 757 C CA . ILE A 1 95 ? -5.675 3.847 -5.491 1.00 98.31 95 ILE A CA 1
ATOM 758 C C . ILE A 1 95 ? -5.560 5.122 -6.342 1.00 98.31 95 ILE A C 1
ATOM 760 O O . ILE A 1 95 ? -6.220 5.240 -7.372 1.00 98.31 95 ILE A O 1
ATOM 764 N N . ARG A 1 96 ? -4.666 6.046 -5.966 1.00 98.19 96 ARG A N 1
ATOM 765 C CA . ARG A 1 96 ? -4.464 7.324 -6.668 1.00 98.19 96 ARG A CA 1
ATOM 766 C C . ARG A 1 96 ? -3.791 7.182 -8.039 1.00 98.19 96 ARG A C 1
ATOM 768 O O . ARG A 1 96 ? -4.089 7.939 -8.967 1.00 98.19 96 ARG A O 1
ATOM 775 N N . SER A 1 97 ? -2.843 6.258 -8.173 1.00 98.00 97 SER A N 1
ATOM 776 C CA . SER A 1 97 ? -1.952 6.174 -9.343 1.00 98.00 97 SER A CA 1
ATOM 777 C C . SER A 1 97 ? -2.289 5.051 -10.326 1.00 98.00 97 SER A C 1
ATOM 779 O O . SER A 1 97 ? -1.654 4.951 -11.376 1.00 98.00 97 SER A O 1
ATOM 781 N N . THR A 1 98 ? -3.307 4.239 -10.041 1.00 97.94 98 THR A N 1
ATOM 782 C CA . THR A 1 98 ? -3.716 3.099 -10.875 1.00 97.94 98 THR A CA 1
ATOM 783 C C . THR A 1 98 ? -5.230 3.115 -11.121 1.00 97.94 98 THR A C 1
ATOM 785 O O . THR A 1 98 ? -5.959 3.810 -10.414 1.00 97.94 98 THR A O 1
ATOM 788 N N . PRO A 1 99 ? -5.760 2.365 -12.106 1.00 97.19 99 PRO A N 1
ATOM 789 C CA . PRO A 1 99 ? -7.204 2.241 -12.313 1.00 97.19 99 PRO A CA 1
ATOM 790 C C . PRO A 1 99 ? -7.874 1.295 -11.291 1.00 97.19 99 PRO A C 1
ATOM 792 O O . PRO A 1 99 ? -8.759 0.524 -11.659 1.00 97.19 99 PRO A O 1
ATOM 795 N N . TYR A 1 100 ? -7.475 1.339 -10.013 1.00 98.25 100 TYR A N 1
ATOM 796 C CA . TYR A 1 100 ? -7.943 0.421 -8.966 1.00 98.25 100 TYR A CA 1
ATOM 797 C C . TYR A 1 100 ? -9.473 0.325 -8.886 1.00 98.25 100 TYR A C 1
ATOM 799 O O . TYR A 1 100 ? -10.034 -0.770 -8.877 1.00 98.25 100 TYR A O 1
ATOM 807 N N . LEU A 1 101 ? -10.160 1.470 -8.929 1.00 97.12 101 LEU A N 1
ATOM 808 C CA . LEU A 1 101 ? -11.623 1.544 -8.839 1.00 97.12 101 LEU A CA 1
ATOM 809 C C . LEU A 1 101 ? -12.362 0.910 -10.031 1.00 97.12 101 LEU A C 1
ATOM 811 O O . LEU A 1 101 ? -13.563 0.671 -9.932 1.00 97.12 101 LEU A O 1
ATOM 815 N N . GLN A 1 102 ? -11.672 0.615 -11.139 1.00 96.75 102 GLN A N 1
ATOM 816 C CA . GLN A 1 102 ? -12.272 -0.076 -12.286 1.00 96.75 102 GLN A CA 1
ATOM 817 C C . GLN A 1 102 ? -12.355 -1.589 -12.072 1.00 96.75 102 GLN A C 1
ATOM 819 O O . GLN A 1 102 ? -13.318 -2.208 -12.512 1.00 96.75 102 GLN A O 1
ATOM 824 N N . HIS A 1 103 ? -11.354 -2.190 -11.423 1.00 96.69 103 HIS A N 1
ATOM 825 C CA . HIS A 1 103 ? -11.291 -3.644 -11.234 1.00 96.69 103 HIS A CA 1
ATOM 826 C C . HIS A 1 103 ? -11.630 -4.089 -9.805 1.00 96.69 103 HIS A C 1
ATOM 828 O O . HIS A 1 103 ? -12.000 -5.241 -9.614 1.00 96.69 103 HIS A O 1
ATOM 834 N N . GLN A 1 104 ? -11.503 -3.200 -8.811 1.00 97.19 104 GLN A N 1
ATOM 835 C CA . GLN A 1 104 ? -11.982 -3.385 -7.432 1.00 97.19 104 GLN A CA 1
ATOM 836 C C . GLN A 1 104 ? -11.495 -4.683 -6.764 1.00 97.19 104 GLN A C 1
ATOM 838 O O . GLN A 1 104 ? -12.197 -5.309 -5.967 1.00 97.19 104 GLN A O 1
ATOM 843 N N . HIS A 1 105 ? -10.272 -5.105 -7.093 1.00 98.44 105 HIS A N 1
ATOM 844 C CA . HIS A 1 105 ? -9.710 -6.355 -6.576 1.00 98.44 105 HIS A CA 1
ATOM 845 C C . HIS A 1 105 ? -9.545 -6.252 -5.061 1.00 98.44 105 HIS A C 1
ATOM 847 O O . HIS A 1 105 ? -8.924 -5.306 -4.587 1.00 98.44 105 HIS A O 1
ATOM 853 N N . ARG A 1 106 ? -10.112 -7.209 -4.314 1.00 98.31 106 ARG A N 1
ATOM 854 C CA . ARG A 1 106 ? -10.167 -7.215 -2.837 1.00 98.31 106 ARG A CA 1
ATOM 855 C C . ARG A 1 106 ? -10.875 -6.012 -2.199 1.00 98.31 106 ARG A C 1
ATOM 857 O O . ARG A 1 106 ? -10.715 -5.798 -1.000 1.00 98.31 106 ARG A O 1
ATOM 864 N N . LEU A 1 107 ? -11.691 -5.255 -2.943 1.00 97.94 107 LEU A N 1
ATOM 865 C CA . LEU A 1 107 ? -12.338 -4.050 -2.411 1.00 97.94 107 LEU A CA 1
ATOM 866 C C . LEU A 1 107 ? -13.171 -4.334 -1.152 1.00 97.94 107 LEU A C 1
ATOM 868 O O . LEU A 1 107 ? -12.999 -3.636 -0.162 1.00 97.94 107 LEU A O 1
ATOM 872 N N . SER A 1 108 ? -14.008 -5.376 -1.158 1.00 96.62 108 SER A N 1
ATOM 873 C CA . SER A 1 108 ? -14.840 -5.721 0.007 1.00 96.62 108 SER A CA 1
ATOM 874 C C . SER A 1 108 ? -14.010 -6.025 1.258 1.00 96.62 108 SER A C 1
ATOM 876 O O . SER A 1 108 ? -14.387 -5.623 2.357 1.00 96.62 108 SER A O 1
ATOM 878 N N . ASP A 1 109 ? -12.878 -6.716 1.100 1.00 98.12 109 ASP A N 1
ATOM 879 C CA . ASP A 1 109 ? -11.995 -7.031 2.224 1.00 98.12 109 ASP A CA 1
ATOM 880 C C . ASP A 1 109 ? -11.319 -5.763 2.738 1.00 98.12 109 ASP A C 1
ATOM 882 O O . ASP A 1 109 ? -11.303 -5.518 3.943 1.00 98.12 109 ASP A O 1
ATOM 886 N N . LEU A 1 110 ? -10.817 -4.925 1.821 1.00 98.31 110 LEU A N 1
ATOM 887 C CA . LEU A 1 110 ? -10.235 -3.634 2.166 1.00 98.31 110 LEU A CA 1
ATOM 888 C C . LEU A 1 110 ? -11.238 -2.794 2.961 1.00 98.31 110 LEU A C 1
ATOM 890 O O . LEU A 1 110 ? -10.899 -2.322 4.037 1.00 98.31 110 LEU A O 1
ATOM 894 N N . GLN A 1 111 ? -12.478 -2.660 2.490 1.00 98.06 111 GLN A N 1
ATOM 895 C CA . GLN A 1 111 ? -13.524 -1.903 3.182 1.00 98.06 111 GLN A CA 1
ATOM 896 C C . GLN A 1 111 ? -13.757 -2.406 4.608 1.00 98.06 111 GLN A C 1
ATOM 898 O O . GLN A 1 111 ? -13.740 -1.607 5.546 1.00 98.06 111 GLN A O 1
ATOM 903 N N . GLY A 1 112 ? -13.898 -3.723 4.788 1.00 97.75 112 GLY A N 1
ATOM 904 C CA . GLY A 1 112 ? -14.071 -4.320 6.112 1.00 97.75 112 GLY A CA 1
ATOM 905 C C . GLY A 1 112 ? -12.877 -4.069 7.039 1.00 97.75 112 GLY A C 1
ATOM 906 O O . GLY A 1 112 ? -13.057 -3.745 8.212 1.00 97.75 112 GLY A O 1
ATOM 907 N N . ILE A 1 113 ? -11.651 -4.152 6.515 1.00 98.25 113 ILE A N 1
ATOM 908 C CA . ILE A 1 113 ? -10.425 -3.878 7.279 1.00 98.25 113 ILE A CA 1
ATOM 909 C C . ILE A 1 113 ? -10.342 -2.400 7.673 1.00 98.25 113 ILE A C 1
ATOM 911 O O . ILE A 1 113 ? -10.069 -2.095 8.832 1.00 98.25 113 ILE A O 1
ATOM 915 N N . LEU A 1 114 ? -10.605 -1.479 6.743 1.00 98.31 114 LEU A N 1
ATOM 916 C CA . LEU A 1 114 ? -10.566 -0.041 7.009 1.00 98.31 114 LEU A CA 1
ATOM 917 C C . LEU A 1 114 ? -11.623 0.371 8.045 1.00 98.31 114 LEU A C 1
ATOM 919 O O . LEU A 1 114 ? -11.329 1.145 8.954 1.00 98.31 114 LEU A O 1
ATOM 923 N N . GLN A 1 115 ? -12.835 -0.187 7.959 1.00 97.56 115 GLN A N 1
ATOM 924 C CA . GLN A 1 115 ? -13.870 -0.019 8.984 1.00 97.56 115 GLN A CA 1
ATOM 925 C C . GLN A 1 115 ? -13.430 -0.546 10.349 1.00 97.56 115 GLN A C 1
ATOM 927 O O . GLN A 1 115 ? -13.604 0.145 11.351 1.00 97.56 115 GLN A O 1
ATOM 932 N N . ARG A 1 116 ? -12.848 -1.752 10.390 1.00 97.50 116 ARG A N 1
ATOM 933 C CA . ARG A 1 116 ? -12.341 -2.356 11.626 1.00 97.50 116 ARG A CA 1
ATOM 934 C C . ARG A 1 116 ? -11.298 -1.456 12.287 1.00 97.50 116 ARG A C 1
ATOM 936 O O . ARG A 1 116 ? -11.422 -1.196 13.475 1.00 97.50 116 ARG A O 1
ATOM 943 N N . ILE A 1 117 ? -10.320 -0.958 11.524 1.00 97.62 117 ILE A N 1
ATOM 944 C CA . ILE A 1 117 ? -9.251 -0.089 12.046 1.00 97.62 117 ILE A CA 1
ATOM 945 C C . ILE A 1 117 ? -9.809 1.256 12.535 1.00 97.62 117 ILE A C 1
ATOM 947 O O . ILE A 1 117 ? -9.375 1.770 13.561 1.00 97.62 117 ILE A O 1
ATOM 951 N N . LEU A 1 118 ? -10.805 1.833 11.855 1.00 96.62 118 LEU A N 1
ATOM 952 C CA . LEU A 1 118 ? -11.458 3.055 12.342 1.00 96.62 118 LEU A CA 1
ATOM 953 C C . LEU A 1 118 ? -12.188 2.858 13.677 1.00 96.62 118 LEU A C 1
ATOM 955 O O . LEU A 1 118 ? -12.256 3.802 14.464 1.00 96.62 118 LEU A O 1
ATOM 959 N N . GLY A 1 119 ? -12.717 1.657 13.922 1.00 95.88 119 GLY A N 1
ATOM 960 C CA . GLY A 1 119 ? -13.394 1.286 15.165 1.00 95.88 119 GLY A CA 1
ATOM 961 C C . GLY A 1 119 ? -12.471 0.850 16.309 1.00 95.88 119 GLY A C 1
ATOM 962 O O . GLY A 1 119 ? -12.979 0.558 17.385 1.00 95.88 119 GLY A O 1
ATOM 963 N N . GLU A 1 120 ? -11.153 0.787 16.100 1.00 96.31 120 GLU A N 1
ATOM 964 C CA . GLU A 1 120 ? -10.172 0.481 17.154 1.00 96.31 120 GLU A CA 1
ATOM 965 C C . GLU A 1 120 ? -10.237 1.543 18.271 1.00 96.31 120 GLU A C 1
ATOM 967 O O . GLU A 1 120 ? -10.321 2.740 17.989 1.00 96.31 120 GLU A O 1
ATOM 972 N N . GLU A 1 121 ? -10.213 1.139 19.542 1.00 93.62 121 GLU A N 1
ATOM 973 C CA . GLU A 1 121 ? -10.327 2.050 20.700 1.00 93.62 121 GLU A CA 1
ATOM 974 C C . GLU A 1 121 ? -8.963 2.609 21.141 1.00 93.62 121 GLU A C 1
ATOM 976 O O . GLU A 1 121 ? -8.881 3.528 21.952 1.00 93.62 121 GLU A O 1
ATOM 981 N N . GLU A 1 122 ? -7.876 2.090 20.576 1.00 91.56 122 GLU A N 1
ATOM 982 C CA . GLU A 1 122 ? -6.507 2.425 20.930 1.00 91.56 122 GLU A CA 1
ATOM 983 C C . GLU A 1 122 ? -6.181 3.905 20.644 1.00 91.56 122 GLU A C 1
ATOM 985 O O . GLU A 1 122 ? -6.344 4.429 19.532 1.00 91.56 122 GLU A O 1
ATOM 990 N N . GLU A 1 123 ? -5.663 4.584 21.671 1.00 88.81 123 GLU A N 1
ATOM 991 C CA . GLU A 1 123 ? -5.297 6.007 21.639 1.00 88.81 123 GLU A CA 1
ATOM 992 C C . GLU A 1 123 ? -3.813 6.247 21.311 1.00 88.81 123 GLU A C 1
ATOM 994 O O . GLU A 1 123 ? -3.353 7.389 21.268 1.00 88.81 123 GLU A O 1
ATOM 999 N N . GLU A 1 124 ? -3.049 5.183 21.053 1.00 93.81 124 GLU A N 1
ATOM 1000 C CA . GLU A 1 124 ? -1.637 5.286 20.685 1.00 93.81 124 GLU A CA 1
ATOM 1001 C C . GLU A 1 124 ? -1.446 6.136 19.422 1.00 93.81 124 GLU A C 1
ATOM 1003 O O . GLU A 1 124 ? -2.236 6.074 18.476 1.00 93.81 124 GLU A O 1
ATOM 1008 N N . GLN A 1 125 ? -0.356 6.911 19.376 1.00 93.94 125 GLN A N 1
ATOM 1009 C CA . GLN A 1 125 ? -0.080 7.830 18.268 1.00 93.94 125 GLN A CA 1
ATOM 1010 C C . GLN A 1 125 ? -0.088 7.118 16.905 1.00 93.94 125 GLN A C 1
ATOM 1012 O O . GLN A 1 125 ? -0.590 7.676 15.930 1.00 93.94 125 GLN A O 1
ATOM 1017 N N . GLN A 1 126 ? 0.437 5.892 16.838 1.00 93.94 126 GLN A N 1
ATOM 1018 C CA . GLN A 1 126 ? 0.427 5.064 15.630 1.00 93.94 126 GLN A CA 1
ATOM 1019 C C . GLN A 1 126 ? -1.003 4.738 15.172 1.00 93.94 126 GLN A C 1
ATOM 1021 O O . GLN A 1 126 ? -1.331 4.970 14.012 1.00 93.94 126 GLN A O 1
ATOM 1026 N N . CYS A 1 127 ? -1.884 4.313 16.082 1.00 95.75 127 CYS A N 1
ATOM 1027 C CA . CYS A 1 127 ? -3.287 4.033 15.761 1.00 95.75 127 CYS A CA 1
ATOM 1028 C C . CYS A 1 127 ? -4.025 5.286 15.272 1.00 95.75 127 CYS A C 1
ATOM 1030 O O . CYS A 1 127 ? -4.835 5.220 14.348 1.00 95.75 127 CYS A O 1
ATOM 1032 N N . GLN A 1 128 ? -3.725 6.452 15.850 1.00 96.69 128 GLN A N 1
ATOM 1033 C CA . GLN A 1 128 ? -4.295 7.720 15.385 1.00 96.69 128 GLN A CA 1
ATOM 1034 C C . GLN A 1 128 ? -3.818 8.074 13.970 1.00 96.69 128 GLN A C 1
ATOM 1036 O O . GLN A 1 128 ? -4.607 8.546 13.153 1.00 96.69 128 GLN A O 1
ATOM 1041 N N . MET A 1 129 ? -2.548 7.812 13.650 1.00 97.06 129 MET A N 1
ATOM 1042 C CA . MET A 1 129 ? -2.023 8.003 12.297 1.00 97.06 129 MET A CA 1
ATOM 1043 C C . MET A 1 129 ? -2.684 7.070 11.282 1.00 97.06 129 MET A C 1
ATOM 1045 O O . MET A 1 129 ? -3.047 7.534 10.201 1.00 97.06 129 MET A O 1
ATOM 1049 N N . ASP A 1 130 ? -2.902 5.801 11.636 1.00 97.94 130 ASP A N 1
ATOM 1050 C CA . ASP A 1 130 ? -3.636 4.860 10.787 1.00 97.94 130 ASP A CA 1
ATOM 1051 C C . ASP A 1 130 ? -5.024 5.417 10.452 1.00 97.94 130 ASP A C 1
ATOM 1053 O O . ASP A 1 130 ? -5.362 5.578 9.280 1.00 97.94 130 ASP A O 1
ATOM 1057 N N . LYS A 1 131 ? -5.796 5.819 11.471 1.00 97.81 131 LYS A N 1
ATOM 1058 C CA . LYS A 1 131 ? -7.137 6.402 11.299 1.00 97.81 131 LYS A CA 1
ATOM 1059 C C . LYS A 1 131 ? -7.124 7.636 10.397 1.00 97.81 131 LYS A C 1
ATOM 1061 O O . LYS A 1 131 ? -7.984 7.760 9.528 1.00 97.81 131 LYS A O 1
ATOM 1066 N N . LEU A 1 132 ? -6.143 8.528 10.554 1.00 97.94 132 LEU A N 1
ATOM 1067 C CA . LEU A 1 132 ? -6.008 9.716 9.705 1.00 97.94 132 LEU A CA 1
ATOM 1068 C C . LEU A 1 132 ? -5.784 9.361 8.230 1.00 97.94 132 LEU A C 1
ATOM 1070 O O . LEU A 1 132 ? -6.396 9.983 7.362 1.00 97.94 132 LEU A O 1
ATOM 1074 N N . ILE A 1 133 ? -4.956 8.353 7.938 1.00 98.25 133 ILE A N 1
ATOM 1075 C CA . ILE A 1 133 ? -4.736 7.890 6.560 1.00 98.25 133 ILE A CA 1
ATOM 1076 C C . ILE A 1 133 ? -6.041 7.338 5.977 1.00 98.25 133 ILE A C 1
ATOM 1078 O O . ILE A 1 133 ? -6.396 7.673 4.850 1.00 98.25 133 ILE A O 1
ATOM 1082 N N . ILE A 1 134 ? -6.792 6.548 6.749 1.00 98.38 134 ILE A N 1
ATOM 1083 C CA . ILE A 1 134 ? -8.072 5.978 6.300 1.00 98.38 134 ILE A CA 1
ATOM 1084 C C . ILE A 1 134 ? -9.097 7.076 6.004 1.00 98.38 134 ILE A C 1
ATOM 1086 O O . ILE A 1 134 ? -9.773 7.031 4.976 1.00 98.38 134 ILE A O 1
ATOM 1090 N N . LEU A 1 135 ? -9.194 8.084 6.872 1.00 98.00 135 LEU A N 1
ATOM 1091 C CA . LEU A 1 135 ? -10.086 9.221 6.652 1.00 98.00 135 LEU A CA 1
ATOM 1092 C C . LEU A 1 135 ? -9.709 10.003 5.387 1.00 98.00 135 LEU A C 1
ATOM 1094 O O . LEU A 1 135 ? -10.602 10.422 4.652 1.00 98.00 135 LEU A O 1
ATOM 1098 N N . GLU A 1 136 ? -8.415 10.162 5.090 1.00 98.38 136 GLU A N 1
ATOM 1099 C CA . GLU A 1 136 ? -7.984 10.796 3.839 1.00 98.38 136 GLU A CA 1
ATOM 1100 C C . GLU A 1 136 ? -8.297 9.918 2.616 1.00 98.38 136 GLU A C 1
ATOM 1102 O O . GLU A 1 136 ? -8.747 10.449 1.601 1.00 98.38 136 GLU A O 1
ATOM 1107 N N . ILE A 1 137 ? -8.157 8.586 2.715 1.00 98.25 137 ILE A N 1
ATOM 1108 C CA . ILE A 1 137 ? -8.590 7.652 1.660 1.00 98.25 137 ILE A CA 1
ATOM 1109 C C . ILE A 1 137 ? -10.082 7.842 1.366 1.00 98.25 137 ILE A C 1
ATOM 1111 O O . ILE A 1 137 ? -10.448 8.006 0.207 1.00 98.25 137 ILE A O 1
ATOM 1115 N N . TYR A 1 138 ? -10.943 7.854 2.386 1.00 97.94 138 TYR A N 1
ATOM 1116 C CA . TYR A 1 138 ? -12.391 8.017 2.195 1.00 97.94 138 TYR A CA 1
ATOM 1117 C C . TYR A 1 138 ? -12.775 9.390 1.653 1.00 97.94 138 TYR A C 1
ATOM 1119 O O . TYR A 1 138 ? -13.705 9.508 0.858 1.00 97.94 138 TYR A O 1
ATOM 1127 N N . LYS A 1 139 ? -12.060 10.433 2.072 1.00 97.56 139 LYS A N 1
ATOM 1128 C CA . LYS A 1 139 ? -12.271 11.793 1.583 1.00 97.56 139 LYS A CA 1
ATOM 1129 C C . LYS A 1 139 ? -11.906 11.934 0.106 1.00 97.56 139 LYS A C 1
ATOM 1131 O O . LYS A 1 139 ? -12.607 12.634 -0.618 1.00 97.56 139 LYS A O 1
ATOM 1136 N N . GLU A 1 140 ? -10.816 11.309 -0.334 1.00 97.81 140 GLU A N 1
ATOM 1137 C CA . GLU A 1 140 ? -10.377 11.365 -1.733 1.00 97.81 140 GLU A CA 1
ATOM 1138 C C . GLU A 1 140 ? -11.140 10.380 -2.631 1.00 97.81 140 GLU A C 1
ATOM 1140 O O . GLU A 1 140 ? -11.399 10.693 -3.792 1.00 97.81 140 GLU A O 1
ATOM 1145 N N . PHE A 1 141 ? -11.539 9.225 -2.090 1.00 97.25 141 PHE A N 1
ATOM 1146 C CA . PHE A 1 141 ? -12.210 8.138 -2.808 1.00 97.25 141 PHE A CA 1
ATOM 1147 C C . PHE A 1 141 ? -13.454 7.651 -2.043 1.00 97.25 141 PHE A C 1
ATOM 1149 O O . PHE A 1 141 ? -13.410 6.609 -1.373 1.00 97.25 141 PHE A O 1
ATOM 1156 N N . PRO A 1 142 ? -14.585 8.378 -2.126 1.00 95.19 142 PRO A N 1
ATOM 1157 C CA . PRO A 1 142 ? -15.816 8.029 -1.416 1.00 95.19 142 PRO A CA 1
ATOM 1158 C C . PRO A 1 142 ? -16.370 6.640 -1.754 1.00 95.19 142 PRO A C 1
ATOM 1160 O O . PRO A 1 142 ? -17.048 6.045 -0.925 1.00 95.19 142 PRO A O 1
ATOM 1163 N N . GLU A 1 143 ? -16.058 6.089 -2.930 1.00 93.50 143 GLU A N 1
ATOM 1164 C CA . GLU A 1 143 ? -16.444 4.736 -3.353 1.00 93.50 143 GLU A CA 1
ATOM 1165 C C . GLU A 1 143 ? -15.821 3.639 -2.478 1.00 93.50 143 GLU A C 1
ATOM 1167 O O . GLU A 1 143 ? -16.329 2.519 -2.426 1.00 93.50 143 GLU A O 1
ATOM 1172 N N . ILE A 1 144 ? -14.712 3.950 -1.799 1.00 94.88 144 ILE A N 1
ATOM 1173 C CA . ILE A 1 144 ? -14.066 3.048 -0.843 1.00 94.88 144 ILE A CA 1
ATOM 1174 C C . ILE A 1 144 ? -14.738 3.151 0.520 1.00 94.88 144 ILE A C 1
ATOM 1176 O O . ILE A 1 144 ? -14.752 2.161 1.246 1.00 94.88 144 ILE A O 1
ATOM 1180 N N . SER A 1 145 ? -15.337 4.292 0.872 1.00 91.06 145 SER A N 1
ATOM 1181 C CA . SER A 1 145 ? -16.112 4.362 2.106 1.00 91.06 145 SER A CA 1
ATOM 1182 C C . SER A 1 145 ? -17.216 3.306 2.058 1.00 91.06 145 SER A C 1
ATOM 1184 O O . SER A 1 145 ? -17.881 3.158 1.029 1.00 91.06 145 SER A O 1
ATOM 1186 N N . PRO A 1 146 ? -17.454 2.570 3.152 1.00 78.25 146 PRO A N 1
ATOM 1187 C CA . PRO A 1 146 ? -18.648 1.750 3.248 1.00 78.25 146 PRO A CA 1
ATOM 1188 C C . PRO A 1 146 ? -19.858 2.655 3.012 1.00 78.25 146 PRO A C 1
ATOM 1190 O O . PRO A 1 146 ? -20.034 3.662 3.703 1.00 78.25 146 PRO A O 1
ATOM 1193 N N . GLY A 1 147 ? -20.652 2.343 1.988 1.00 66.81 147 GLY A N 1
ATOM 1194 C CA . GLY A 1 147 ? -21.892 3.062 1.743 1.00 66.81 147 GLY A CA 1
ATOM 1195 C C . GLY A 1 147 ? -22.754 2.984 2.998 1.00 66.81 147 GLY A C 1
ATOM 1196 O O . GLY A 1 147 ? -22.884 1.909 3.586 1.00 66.81 147 GLY A O 1
ATOM 1197 N N . THR A 1 148 ? -23.323 4.114 3.420 1.00 45.97 148 THR A N 1
ATOM 1198 C CA . THR A 1 148 ? -24.456 4.129 4.350 1.00 45.97 148 THR A CA 1
ATOM 1199 C C . THR A 1 148 ? -25.551 3.267 3.732 1.00 45.97 148 THR A C 1
ATOM 1201 O O . THR A 1 148 ? -26.262 3.728 2.838 1.00 45.97 148 THR A O 1
ATOM 1204 N N . SER A 1 149 ? -25.592 1.994 4.113 1.00 36.19 149 SER A N 1
ATOM 1205 C CA . SER A 1 149 ? -26.698 1.095 3.796 1.00 36.19 149 SER A CA 1
ATOM 1206 C C . SER A 1 149 ? -27.867 1.415 4.712 1.00 36.19 149 SER A C 1
ATOM 1208 O O . SER A 1 149 ? -27.600 1.709 5.900 1.00 36.19 149 SER A O 1
#